Protein AF-A0A0C3S0Z4-F1 (afdb_monomer_lite)

Organism: Phlebiopsis gigantea (strain 11061_1 CR5-6) (NCBI:txid745531)

Radius of gyration: 27.08 Å; chains: 1; bounding box: 82×63×38 Å

Sequence (140 aa):
MSHPTDRPRTPIMKRLFRDVLKPTLALGKRTREAENAPPTPQKPTPHCVALQNDDEDEGAVVITTLHAVPFCCHADLLAMGRAELAAAAHALNAALPAALHIDARAPDAAIRHAIERLVGISTTGGRKRARSLYDVSADA

Structure (mmCIF, N/CA/C/O backbone):
data_AF-A0A0C3S0Z4-F1
#
_entry.id   AF-A0A0C3S0Z4-F1
#
loop_
_atom_site.group_PDB
_atom_site.id
_atom_site.type_symbol
_atom_site.label_atom_id
_atom_site.label_alt_id
_atom_site.label_comp_id
_atom_site.label_asym_id
_atom_site.label_entity_id
_atom_site.label_seq_id
_atom_site.pdbx_PDB_ins_code
_atom_site.Cartn_x
_atom_site.Cartn_y
_atom_site.Cartn_z
_atom_site.occupancy
_atom_site.B_iso_or_equiv
_atom_site.auth_seq_id
_atom_site.auth_comp_id
_atom_site.auth_asym_id
_atom_site.auth_atom_id
_atom_site.pdbx_PDB_model_num
ATOM 1 N N . MET A 1 1 ? -65.090 25.238 -16.930 1.00 50.28 1 MET A N 1
ATOM 2 C CA . MET A 1 1 ? -64.809 25.906 -15.642 1.00 50.28 1 MET A CA 1
ATOM 3 C C . MET A 1 1 ? -64.409 24.843 -14.631 1.00 50.28 1 MET A C 1
ATOM 5 O O . MET A 1 1 ? -65.285 24.096 -14.228 1.00 50.28 1 MET A O 1
ATOM 9 N N . SER A 1 2 ? -63.112 24.706 -14.326 1.00 46.91 2 SER A N 1
ATOM 10 C CA . SER A 1 2 ? -62.527 24.058 -13.129 1.00 46.91 2 SER A CA 1
ATOM 11 C C . SER A 1 2 ? -60.992 24.098 -13.241 1.00 46.91 2 SER A C 1
ATOM 13 O O . SER A 1 2 ? -60.460 24.085 -14.345 1.00 46.91 2 SER A O 1
ATOM 15 N N . HIS A 1 3 ? -60.323 24.252 -12.101 1.00 50.50 3 HIS A N 1
ATOM 16 C CA . HIS A 1 3 ? -59.032 24.916 -11.875 1.00 50.50 3 HIS A CA 1
ATOM 17 C C . HIS A 1 3 ? -57.744 24.194 -12.342 1.00 50.50 3 HIS A C 1
ATOM 19 O O . HIS A 1 3 ? -57.719 22.967 -12.408 1.00 50.50 3 HIS A O 1
ATOM 25 N N . PRO A 1 4 ? -56.640 24.944 -12.565 1.00 52.59 4 PRO A N 1
ATOM 26 C CA . PRO A 1 4 ? -55.278 24.411 -12.659 1.00 52.59 4 PRO A CA 1
ATOM 27 C C . PRO A 1 4 ? -54.669 24.154 -11.265 1.00 52.59 4 PRO A C 1
ATOM 29 O O . PRO A 1 4 ? -54.722 25.025 -10.398 1.00 52.59 4 PRO A O 1
ATOM 32 N N . THR A 1 5 ? -54.045 22.990 -11.048 1.00 59.06 5 THR A N 1
ATOM 33 C CA . THR A 1 5 ? -53.208 22.723 -9.862 1.00 59.06 5 THR A CA 1
ATOM 34 C C . THR A 1 5 ? -51.729 22.795 -10.219 1.00 59.06 5 THR A C 1
ATOM 36 O O . THR A 1 5 ? -51.157 21.887 -10.827 1.00 59.06 5 THR A O 1
ATOM 39 N N . ASP A 1 6 ? -51.157 23.924 -9.823 1.00 50.06 6 ASP A N 1
ATOM 40 C CA . ASP A 1 6 ? -49.746 24.282 -9.797 1.00 50.06 6 ASP A CA 1
ATOM 41 C C . ASP A 1 6 ? -48.983 23.426 -8.764 1.00 50.06 6 ASP A C 1
ATOM 43 O O . ASP A 1 6 ? -49.513 23.111 -7.693 1.00 50.06 6 ASP A O 1
ATOM 47 N N . ARG A 1 7 ? -47.743 23.025 -9.072 1.00 63.09 7 ARG A N 1
ATOM 48 C CA . ARG A 1 7 ? -46.887 22.269 -8.139 1.00 63.09 7 ARG A CA 1
ATOM 49 C C . ARG A 1 7 ? -46.029 23.259 -7.347 1.00 63.09 7 ARG A C 1
ATOM 51 O O . ARG A 1 7 ? -45.360 24.088 -7.963 1.00 63.09 7 ARG A O 1
ATOM 58 N N . PRO A 1 8 ? -45.943 23.150 -6.011 1.00 56.75 8 PRO A N 1
ATOM 59 C CA . PRO A 1 8 ? -45.124 24.059 -5.223 1.00 56.75 8 PRO A CA 1
ATOM 60 C C . PRO A 1 8 ? -43.630 23.830 -5.496 1.00 56.75 8 PRO A C 1
ATOM 62 O O . PRO A 1 8 ? -43.043 22.824 -5.100 1.00 56.75 8 PRO A O 1
ATOM 65 N N . ARG A 1 9 ? -43.000 24.804 -6.162 1.00 57.06 9 ARG A N 1
ATOM 66 C CA . ARG A 1 9 ? -41.545 24.995 -6.170 1.00 57.06 9 ARG A CA 1
ATOM 67 C C . ARG A 1 9 ? -41.124 25.506 -4.795 1.00 57.06 9 ARG A C 1
ATOM 69 O O . ARG A 1 9 ? -41.347 26.667 -4.467 1.00 57.06 9 ARG A O 1
ATOM 76 N N . THR A 1 10 ? -40.503 24.654 -3.988 1.00 59.00 10 THR A N 1
ATOM 77 C CA . THR A 1 10 ? -39.872 25.088 -2.738 1.00 59.00 10 THR A CA 1
ATOM 78 C C . THR A 1 10 ? -38.617 25.917 -3.038 1.00 59.00 10 THR A C 1
ATOM 80 O O . THR A 1 10 ? -37.773 25.466 -3.818 1.00 59.00 10 THR A O 1
ATOM 83 N N . PRO A 1 11 ? -38.445 27.099 -2.424 1.00 52.53 11 PRO A N 1
ATOM 84 C CA . PRO A 1 11 ? -37.234 27.892 -2.567 1.00 52.53 11 PRO A CA 1
ATOM 85 C C . PRO A 1 11 ? -36.079 27.291 -1.753 1.00 52.53 11 PRO A C 1
ATOM 87 O O . PRO A 1 11 ? -36.206 27.014 -0.560 1.00 52.53 11 PRO A O 1
ATOM 90 N N . ILE A 1 12 ? -34.922 27.134 -2.402 1.00 53.12 12 ILE A N 1
ATOM 91 C CA . ILE A 1 12 ? -33.638 26.846 -1.756 1.00 53.12 12 ILE A CA 1
ATOM 92 C C . ILE A 1 12 ? -33.267 28.055 -0.890 1.00 53.12 12 ILE A C 1
ATOM 94 O O . ILE A 1 12 ? -32.790 29.077 -1.377 1.00 53.12 12 ILE A O 1
ATOM 98 N N . MET A 1 13 ? -33.489 27.931 0.416 1.00 54.25 13 MET A N 1
ATOM 99 C CA . MET A 1 13 ? -32.896 28.795 1.430 1.00 54.25 13 MET A CA 1
ATOM 100 C C . MET A 1 13 ? -31.764 28.043 2.126 1.00 54.25 13 MET A C 1
ATOM 102 O O . MET A 1 13 ? -32.018 27.253 3.029 1.00 54.25 13 MET A O 1
ATOM 106 N N . LYS A 1 14 ? -30.510 28.344 1.775 1.00 53.88 14 LYS A N 1
ATOM 107 C CA . LYS A 1 14 ? -29.380 28.208 2.709 1.00 53.88 14 LYS A CA 1
ATOM 108 C C . LYS A 1 14 ? -28.516 29.463 2.645 1.00 53.88 14 LYS A C 1
ATOM 110 O O . LYS A 1 14 ? -27.586 29.594 1.859 1.00 53.88 14 LYS A O 1
ATOM 115 N N . ARG A 1 15 ? -28.937 30.413 3.481 1.00 53.25 15 ARG A N 1
ATOM 116 C CA . ARG A 1 15 ? -28.214 31.610 3.899 1.00 53.25 15 ARG A CA 1
ATOM 117 C C . ARG A 1 15 ? -26.905 31.221 4.603 1.00 53.25 15 ARG A C 1
ATOM 119 O O . ARG A 1 15 ? -26.920 30.380 5.490 1.00 53.25 15 ARG A O 1
ATOM 126 N N . LEU A 1 16 ? -25.836 31.915 4.211 1.00 55.47 16 LEU A N 1
ATOM 127 C CA . LEU A 1 16 ? -24.851 32.591 5.067 1.00 55.47 16 LEU A CA 1
ATOM 128 C C . LEU A 1 16 ? -24.287 31.806 6.268 1.00 55.47 16 LEU A C 1
ATOM 130 O O . LEU A 1 16 ? -24.805 31.917 7.372 1.00 55.47 16 LEU A O 1
ATOM 134 N N . PHE A 1 17 ? -23.109 31.198 6.096 1.00 50.16 17 PHE A N 1
ATOM 135 C CA . PHE A 1 17 ? -22.125 31.123 7.183 1.00 50.16 17 PHE A CA 1
ATOM 136 C C . PHE A 1 17 ? -21.190 32.333 7.084 1.00 50.16 17 PHE A C 1
ATOM 138 O O . PHE A 1 17 ? -20.074 32.258 6.577 1.00 50.16 17 PHE A O 1
ATOM 145 N N . ARG A 1 18 ? -21.703 33.481 7.534 1.00 50.56 18 ARG A N 1
ATOM 146 C CA . ARG A 1 18 ? -20.890 34.581 8.056 1.00 50.56 18 ARG A CA 1
ATOM 147 C C . ARG A 1 18 ? -20.929 34.463 9.583 1.00 50.56 18 ARG A C 1
ATOM 149 O O . ARG A 1 18 ? -21.998 34.258 10.144 1.00 50.56 18 ARG A O 1
ATOM 156 N N . ASP A 1 19 ? -19.760 34.620 10.197 1.00 47.97 19 ASP A N 1
ATOM 157 C CA . ASP A 1 19 ? -19.548 34.990 11.603 1.00 47.97 19 ASP A CA 1
ATOM 158 C C . ASP A 1 19 ? -19.571 33.893 12.682 1.00 47.97 19 ASP A C 1
ATOM 160 O O . ASP A 1 19 ? -20.412 33.912 13.573 1.00 47.97 19 ASP A O 1
ATOM 164 N N . VAL A 1 20 ? -18.527 33.052 12.727 1.00 52.81 20 VAL A N 1
ATOM 165 C CA . VAL A 1 20 ? -17.957 32.577 14.010 1.00 52.81 20 VAL A CA 1
ATOM 166 C C . VAL A 1 20 ? -16.435 32.483 13.894 1.00 52.81 20 VAL A C 1
ATOM 168 O O . VAL A 1 20 ? -15.885 31.402 13.785 1.00 52.81 20 VAL A O 1
ATOM 171 N N . LEU A 1 21 ? -15.755 33.629 13.886 1.00 48.53 21 LEU A N 1
ATOM 172 C CA . LEU A 1 21 ?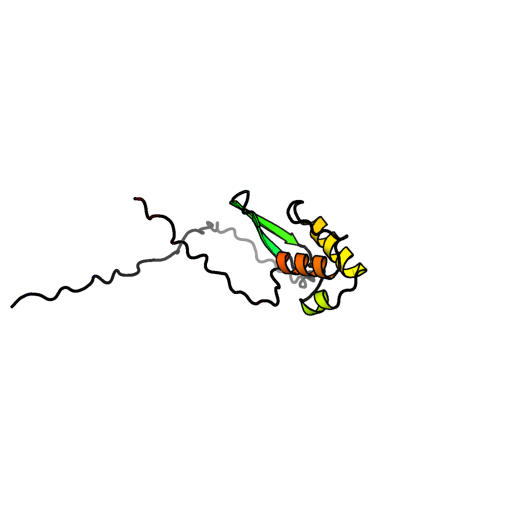 -14.363 33.785 14.332 1.00 48.53 21 LEU A CA 1
ATOM 173 C C . LEU A 1 21 ? -14.155 35.278 14.627 1.00 48.53 21 LEU A C 1
ATOM 175 O O . LEU A 1 21 ? -13.637 36.040 13.817 1.00 48.53 21 LEU A O 1
ATOM 179 N N . LYS A 1 22 ? -14.614 35.712 15.802 1.00 52.22 22 LYS A N 1
ATOM 180 C CA . LYS A 1 22 ? -14.117 36.934 16.439 1.00 52.22 22 LYS A CA 1
ATOM 181 C C . LYS A 1 22 ? -12.987 36.536 17.390 1.00 52.22 22 LYS A C 1
ATOM 183 O O . LYS A 1 22 ? -13.283 36.138 18.513 1.00 52.22 22 LYS A O 1
ATOM 188 N N . PRO A 1 23 ? -11.707 36.670 17.021 1.00 41.22 23 PRO A N 1
ATOM 189 C CA . PRO A 1 23 ? -10.705 37.026 18.000 1.00 41.22 23 PRO A CA 1
ATOM 190 C C . PRO A 1 23 ? -10.817 38.533 18.232 1.00 41.22 23 PRO A C 1
ATOM 192 O O . PRO A 1 23 ? -10.589 39.346 17.335 1.00 41.22 23 PRO A O 1
ATOM 195 N N . THR A 1 24 ? -11.203 38.905 19.447 1.00 49.31 24 THR A N 1
ATOM 196 C CA . THR A 1 24 ? -11.027 40.255 19.976 1.00 49.31 24 THR A CA 1
ATOM 197 C C . THR A 1 24 ? -9.544 40.608 19.870 1.00 49.31 24 THR A C 1
ATOM 199 O O . THR A 1 24 ? -8.734 40.185 20.691 1.00 49.31 24 THR A O 1
ATOM 202 N N . LEU A 1 25 ? -9.176 41.360 18.831 1.00 49.34 25 LEU A N 1
ATOM 203 C CA . LEU A 1 25 ? -7.885 42.027 18.742 1.00 49.34 25 LEU A CA 1
ATOM 204 C C . LEU A 1 25 ? -7.863 43.122 19.809 1.00 49.34 25 LEU A C 1
ATOM 206 O O . LEU A 1 25 ? -8.290 44.253 19.581 1.00 49.34 25 LEU A O 1
ATOM 210 N N . ALA A 1 26 ? -7.373 42.770 20.996 1.00 52.84 26 ALA A N 1
ATOM 211 C CA . ALA A 1 26 ? -6.834 43.750 21.918 1.00 52.84 26 ALA A CA 1
ATOM 212 C C . ALA A 1 26 ? -5.676 44.459 21.202 1.00 52.84 26 ALA A C 1
ATOM 214 O O . ALA A 1 26 ? -4.676 43.848 20.822 1.00 52.84 26 ALA A O 1
ATOM 215 N N . LEU A 1 27 ? -5.871 45.754 20.976 1.00 50.84 27 LEU A N 1
ATOM 216 C CA . LEU A 1 27 ? -4.960 46.695 20.344 1.00 50.84 27 LEU A CA 1
ATOM 217 C C . LEU A 1 27 ? -3.704 46.884 21.217 1.00 50.84 27 LEU A C 1
ATOM 219 O O . LEU A 1 27 ? -3.547 47.883 21.914 1.00 50.84 27 LEU A O 1
ATOM 223 N N . GLY A 1 28 ? -2.812 45.896 21.205 1.00 46.41 28 GLY A N 1
ATOM 224 C CA . GLY A 1 28 ? -1.469 45.997 21.760 1.00 46.41 28 GLY A CA 1
ATOM 225 C C . GLY A 1 28 ? -0.546 46.655 20.742 1.00 46.41 28 GLY A C 1
ATOM 226 O O . GLY A 1 28 ? -0.205 46.049 19.728 1.00 46.41 28 GLY A O 1
ATOM 227 N N . LYS A 1 29 ? -0.137 47.896 21.013 1.00 53.72 29 LYS A N 1
ATOM 228 C CA . LYS A 1 29 ? 0.917 48.606 20.280 1.00 53.72 29 LYS A CA 1
ATOM 229 C C . LYS A 1 29 ? 2.220 47.803 20.383 1.00 53.72 29 LYS A C 1
ATOM 231 O O . LYS A 1 29 ? 2.928 47.918 21.377 1.00 53.72 29 LYS A O 1
ATOM 236 N N . ARG A 1 30 ? 2.537 46.983 19.379 1.00 48.56 30 ARG A N 1
ATOM 237 C CA . ARG A 1 30 ? 3.898 46.471 19.194 1.00 48.56 30 ARG A CA 1
ATOM 238 C C . ARG A 1 30 ? 4.586 47.348 18.169 1.00 48.56 30 ARG A C 1
ATOM 240 O O . ARG A 1 30 ? 4.220 47.375 16.997 1.00 48.56 30 ARG A O 1
ATOM 247 N N . THR A 1 31 ? 5.524 48.124 18.689 1.00 48.22 31 THR A N 1
ATOM 248 C CA . THR A 1 31 ? 6.545 48.870 17.973 1.00 48.22 31 THR A CA 1
ATOM 249 C C . THR A 1 31 ? 7.059 48.038 16.803 1.00 48.22 31 THR A C 1
ATOM 251 O O . THR A 1 31 ? 7.521 46.913 16.978 1.00 48.22 31 THR A O 1
ATOM 254 N N . ARG A 1 32 ? 6.925 48.591 15.597 1.00 54.03 32 ARG A N 1
ATOM 255 C CA . ARG A 1 32 ? 7.572 48.100 14.385 1.00 54.03 32 ARG A CA 1
ATOM 256 C C . ARG A 1 32 ? 9.060 48.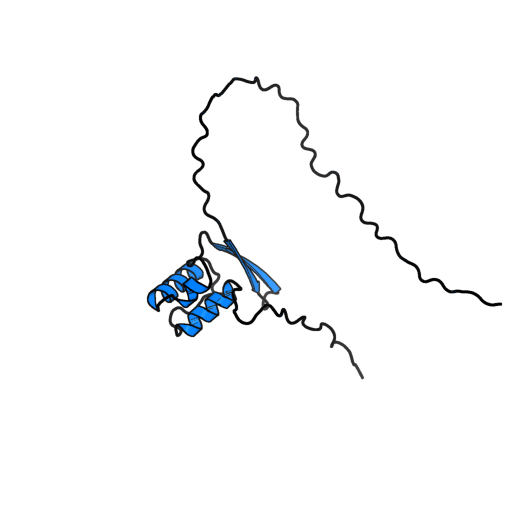401 14.525 1.00 54.03 32 ARG A C 1
ATOM 258 O O . ARG A 1 32 ? 9.519 49.438 14.059 1.00 54.03 32 ARG A O 1
ATOM 265 N N . GLU A 1 33 ? 9.783 47.522 15.202 1.00 49.81 33 GLU A N 1
ATOM 266 C CA . GLU A 1 33 ? 11.229 47.453 15.048 1.00 49.81 33 GLU A CA 1
ATOM 267 C C . GLU A 1 33 ? 11.539 46.543 13.865 1.00 49.81 33 GLU A C 1
ATOM 269 O O . GLU A 1 33 ? 10.945 45.482 13.672 1.00 49.81 33 GLU A O 1
ATOM 274 N N . ALA A 1 34 ? 12.384 47.071 12.993 1.00 56.59 34 ALA A N 1
ATOM 275 C CA . ALA A 1 34 ? 12.825 46.437 11.778 1.00 56.59 34 ALA A CA 1
ATOM 276 C C . ALA A 1 34 ? 13.631 45.179 12.107 1.00 56.59 34 ALA A C 1
ATOM 278 O O . ALA A 1 34 ? 14.654 45.272 12.777 1.00 56.59 34 ALA A O 1
ATOM 279 N N . GLU A 1 35 ? 13.242 44.037 11.545 1.00 51.72 35 GLU A N 1
ATOM 280 C CA . GLU A 1 35 ? 14.171 42.925 11.392 1.00 51.72 35 GLU A CA 1
ATOM 281 C C . GLU A 1 35 ? 14.230 42.533 9.921 1.00 51.72 35 GLU A C 1
ATOM 283 O O . GLU A 1 35 ? 13.359 41.873 9.358 1.00 51.72 35 GLU A O 1
ATOM 288 N N . ASN A 1 36 ? 15.287 43.032 9.293 1.00 58.25 36 ASN A N 1
ATOM 289 C CA . ASN A 1 36 ? 15.769 42.706 7.962 1.00 58.25 36 ASN A CA 1
ATOM 290 C C . ASN A 1 36 ? 16.405 41.298 7.998 1.00 58.25 36 ASN A C 1
ATOM 292 O O . ASN A 1 36 ? 17.572 41.122 7.653 1.00 58.25 36 ASN A O 1
ATOM 296 N N . ALA A 1 37 ? 15.680 40.304 8.522 1.00 66.62 37 ALA A N 1
ATOM 297 C CA . ALA A 1 37 ? 16.164 38.934 8.594 1.00 66.62 37 ALA A CA 1
ATOM 298 C C . ALA A 1 37 ? 16.020 38.276 7.211 1.00 66.62 37 ALA A C 1
ATOM 300 O O . ALA A 1 37 ? 14.933 38.326 6.626 1.00 66.62 37 ALA A O 1
ATOM 301 N N . PRO A 1 38 ? 17.083 37.657 6.664 1.00 70.56 38 PRO A N 1
ATOM 302 C CA . PRO A 1 38 ? 16.963 36.880 5.438 1.00 70.56 38 PRO A CA 1
ATOM 303 C C . PRO A 1 38 ? 15.920 35.767 5.640 1.00 70.56 38 PRO A C 1
ATOM 305 O O . PRO A 1 38 ? 15.870 35.185 6.729 1.00 70.56 38 PRO A O 1
ATOM 308 N N . PRO A 1 39 ? 15.086 35.450 4.628 1.00 66.56 39 PRO A N 1
ATOM 309 C CA . PRO A 1 39 ? 14.155 34.336 4.725 1.00 66.56 39 PRO A CA 1
ATOM 310 C C . PRO A 1 39 ? 14.957 33.078 5.054 1.00 66.56 39 PRO A C 1
ATOM 312 O O . PRO A 1 39 ? 15.816 32.646 4.284 1.00 66.56 39 PRO A O 1
ATOM 315 N N . THR A 1 40 ? 14.716 32.519 6.236 1.00 67.38 40 THR A N 1
ATOM 316 C CA . THR A 1 40 ? 15.308 31.247 6.636 1.00 67.38 40 THR A CA 1
ATOM 317 C C . THR A 1 40 ? 14.901 30.199 5.596 1.00 67.38 40 THR A C 1
ATOM 319 O O . THR A 1 40 ? 13.726 30.170 5.216 1.00 67.38 40 THR A O 1
ATOM 322 N N . PRO A 1 41 ? 15.822 29.344 5.109 1.00 70.69 41 PRO A N 1
ATOM 323 C CA . PRO A 1 41 ? 15.466 28.273 4.191 1.00 70.69 41 PRO A CA 1
ATOM 324 C C . PRO A 1 41 ? 14.465 27.354 4.894 1.00 70.69 41 PRO A C 1
ATOM 326 O O . PRO A 1 41 ? 14.830 26.567 5.770 1.00 70.69 41 PRO A O 1
ATOM 329 N N . GLN A 1 42 ? 13.184 27.484 4.554 1.00 61.94 42 GLN A N 1
ATOM 330 C CA . GLN A 1 42 ? 12.162 26.560 5.017 1.00 61.94 42 GLN A CA 1
ATOM 331 C C . GLN A 1 42 ? 12.494 25.211 4.387 1.00 61.94 42 GLN A C 1
ATOM 333 O O . GLN A 1 42 ? 12.397 25.044 3.171 1.00 61.94 42 GLN A O 1
ATOM 338 N N . LYS A 1 43 ? 12.958 24.258 5.203 1.00 67.31 43 LYS A N 1
ATOM 339 C CA . LYS A 1 43 ? 13.116 22.876 4.749 1.00 67.31 43 LYS A CA 1
ATOM 340 C C . LYS A 1 43 ? 11.758 22.422 4.199 1.00 67.31 43 LYS A C 1
ATOM 342 O O . LYS A 1 43 ? 10.764 22.619 4.903 1.00 67.31 43 LYS A O 1
ATOM 347 N N . PRO A 1 44 ? 11.697 21.841 2.986 1.00 62.47 44 PRO A N 1
ATOM 348 C CA . PRO A 1 44 ? 10.463 21.274 2.467 1.00 62.47 44 PRO A CA 1
ATOM 349 C C . PRO A 1 44 ? 9.892 20.326 3.515 1.00 62.47 44 PRO A C 1
ATOM 351 O O . PRO A 1 44 ? 10.581 19.413 3.977 1.00 62.47 44 PRO A O 1
ATOM 354 N N . THR A 1 45 ? 8.665 20.587 3.953 1.00 64.00 45 THR A N 1
ATOM 355 C CA . THR A 1 45 ? 7.963 19.647 4.816 1.00 64.00 45 THR A CA 1
ATOM 356 C C . THR A 1 45 ? 7.672 18.400 3.983 1.00 64.00 45 THR A C 1
ATOM 358 O O . THR A 1 45 ? 7.262 18.529 2.826 1.00 64.00 45 THR A O 1
ATOM 361 N N . PRO A 1 46 ? 7.944 17.193 4.505 1.00 67.50 46 PRO A N 1
ATOM 362 C CA . PRO A 1 46 ? 7.671 15.975 3.760 1.00 67.50 46 PRO A CA 1
ATOM 363 C C . PRO A 1 46 ? 6.176 15.915 3.442 1.00 67.50 46 PRO A C 1
ATOM 365 O O . PRO A 1 46 ? 5.334 16.201 4.296 1.00 67.50 46 PRO A O 1
ATOM 368 N N . HIS A 1 47 ? 5.853 15.586 2.194 1.00 64.00 47 HIS A N 1
ATOM 369 C CA . HIS A 1 47 ? 4.476 15.434 1.752 1.00 64.00 47 HIS A CA 1
ATOM 370 C C . HIS A 1 47 ? 3.854 14.230 2.464 1.00 64.00 47 HIS A C 1
ATOM 372 O O . HIS A 1 47 ? 4.114 13.087 2.101 1.00 64.00 47 HIS A O 1
ATOM 378 N N . CYS A 1 48 ? 3.042 14.485 3.488 1.00 80.25 48 CYS A N 1
ATOM 379 C CA . CYS A 1 48 ? 2.286 13.437 4.159 1.00 80.25 48 CYS A CA 1
ATOM 380 C C . CYS A 1 48 ? 1.085 13.031 3.298 1.00 80.25 48 CYS A C 1
ATOM 382 O O . CYS A 1 48 ? 0.319 13.884 2.844 1.00 80.25 48 CYS A O 1
ATOM 384 N N . VAL A 1 49 ? 0.899 11.728 3.112 1.00 86.81 49 VAL A N 1
ATOM 385 C CA . VAL A 1 49 ? -0.285 11.149 2.467 1.00 86.81 49 VAL A CA 1
ATOM 386 C C . VAL A 1 49 ? -1.156 10.530 3.552 1.00 86.81 49 VAL A C 1
ATOM 388 O O . VAL A 1 49 ? -0.634 9.951 4.498 1.00 86.81 49 VAL A O 1
ATOM 391 N N . ALA A 1 50 ? -2.476 10.646 3.443 1.00 90.44 50 ALA A N 1
ATOM 392 C CA . ALA A 1 50 ? -3.404 9.940 4.319 1.00 90.44 50 ALA A CA 1
ATOM 393 C C . ALA A 1 50 ? -4.175 8.898 3.507 1.00 90.44 50 ALA A C 1
ATOM 395 O O . ALA A 1 50 ? -4.766 9.227 2.478 1.00 90.44 50 ALA A O 1
ATOM 396 N N . LEU A 1 51 ? -4.153 7.651 3.968 1.00 90.94 51 LEU A N 1
ATOM 397 C CA . LEU A 1 51 ? -4.995 6.574 3.468 1.00 90.94 51 LEU A CA 1
ATOM 398 C C . LEU A 1 51 ? -6.275 6.545 4.295 1.00 90.94 51 LEU A C 1
ATOM 400 O O . LEU A 1 51 ? -6.213 6.508 5.522 1.00 90.94 51 LEU A O 1
ATOM 404 N N . GLN A 1 52 ? -7.418 6.558 3.618 1.00 91.56 52 GLN A N 1
ATOM 405 C CA . GLN A 1 52 ? -8.721 6.355 4.233 1.00 91.56 52 GLN A CA 1
ATOM 406 C C . GLN A 1 52 ? -9.228 4.973 3.834 1.00 91.56 52 GLN A C 1
ATOM 408 O O . GLN A 1 52 ? -9.452 4.725 2.651 1.00 91.56 52 GLN A O 1
ATOM 413 N N . ASN A 1 53 ? -9.421 4.104 4.820 1.00 89.19 53 ASN A N 1
ATOM 414 C CA . ASN A 1 53 ? -10.029 2.791 4.642 1.00 89.19 53 ASN A CA 1
ATOM 415 C C . ASN A 1 53 ? -11.302 2.717 5.483 1.00 89.19 53 ASN A C 1
ATOM 417 O O . ASN A 1 53 ? -11.325 3.214 6.607 1.00 89.19 53 ASN A O 1
ATOM 421 N N . ASP A 1 54 ? -12.344 2.099 4.940 1.00 86.38 54 ASP A N 1
ATOM 422 C CA . ASP A 1 54 ? -13.561 1.812 5.692 1.00 86.38 54 ASP A CA 1
ATOM 423 C C . ASP A 1 54 ? -13.389 0.453 6.387 1.00 86.38 54 ASP A C 1
ATOM 425 O O . ASP A 1 54 ? -12.983 -0.526 5.757 1.00 86.38 54 ASP A O 1
ATOM 429 N N . ASP A 1 55 ? -13.669 0.410 7.685 1.00 83.19 55 ASP A N 1
ATOM 430 C CA . ASP A 1 55 ? -13.788 -0.814 8.471 1.00 83.19 55 ASP A CA 1
ATOM 431 C C . ASP A 1 55 ? -15.278 -1.158 8.566 1.00 83.19 55 ASP A C 1
ATOM 433 O O . ASP A 1 55 ? -16.034 -0.534 9.316 1.00 83.19 55 ASP A O 1
ATOM 437 N N . GLU A 1 56 ? -15.722 -2.097 7.728 1.00 85.00 56 GLU A N 1
ATOM 438 C CA . GLU A 1 56 ? -17.131 -2.496 7.665 1.00 85.00 56 GLU A CA 1
ATOM 439 C C . GLU A 1 56 ? -17.576 -3.265 8.918 1.00 85.00 56 GLU A C 1
ATOM 441 O O . GLU A 1 56 ? -18.757 -3.201 9.265 1.00 85.00 56 GLU A O 1
ATOM 446 N N . ASP A 1 57 ? -16.653 -3.947 9.604 1.00 85.00 57 ASP A N 1
ATOM 447 C CA . ASP A 1 57 ? -16.958 -4.760 10.784 1.00 85.00 57 ASP A CA 1
ATOM 448 C C . ASP A 1 57 ? -17.265 -3.865 11.992 1.00 85.00 57 ASP A C 1
ATOM 450 O O . ASP A 1 57 ? -18.214 -4.113 12.743 1.00 85.00 57 AS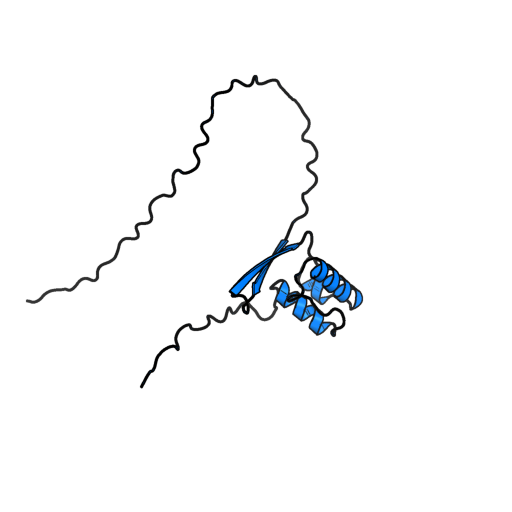P A O 1
ATOM 454 N N . GLU A 1 58 ? -16.500 -2.783 12.150 1.00 85.06 58 GLU A N 1
ATOM 455 C CA . GLU A 1 58 ? -16.676 -1.810 13.235 1.00 85.06 58 GLU A CA 1
ATOM 456 C C . GLU A 1 58 ? -17.528 -0.594 12.828 1.00 85.06 58 GLU A C 1
ATOM 458 O O . GLU A 1 58 ? -17.840 0.263 13.660 1.00 85.06 58 GLU A O 1
ATOM 463 N N . GLY A 1 59 ? -17.922 -0.499 11.553 1.00 86.75 59 GLY A N 1
ATOM 464 C CA . GLY A 1 59 ? -18.609 0.672 11.003 1.00 86.75 59 GLY A CA 1
ATOM 465 C C . GLY A 1 59 ? -17.777 1.953 11.135 1.00 86.75 59 GLY A C 1
ATOM 466 O O . GLY A 1 59 ? -18.331 3.034 11.361 1.00 86.75 59 GLY A O 1
ATOM 467 N N . ALA A 1 60 ? -16.452 1.830 11.045 1.00 88.00 60 ALA A N 1
ATOM 468 C CA . ALA A 1 60 ? -15.494 2.890 11.327 1.00 88.00 60 ALA A CA 1
ATOM 469 C C . ALA A 1 60 ? -14.729 3.325 10.070 1.00 88.00 60 ALA A C 1
ATOM 471 O O . ALA A 1 60 ? -14.680 2.630 9.060 1.00 88.00 60 ALA A O 1
ATOM 472 N N . VAL A 1 61 ? -14.109 4.504 10.139 1.00 89.00 61 VAL A N 1
ATOM 473 C CA . VAL A 1 61 ? -13.186 4.985 9.106 1.00 89.00 61 VAL A CA 1
ATOM 474 C C . VAL A 1 61 ? -11.787 5.034 9.701 1.00 89.00 61 VAL A C 1
ATOM 476 O O . VAL A 1 61 ? -11.518 5.803 10.627 1.00 89.00 61 VAL A O 1
ATOM 479 N N . VAL A 1 62 ? -10.886 4.234 9.143 1.00 88.81 62 VAL A N 1
ATOM 480 C CA . VAL A 1 62 ? -9.476 4.186 9.518 1.00 88.81 62 VAL A CA 1
ATOM 481 C C . VAL A 1 62 ? -8.704 5.174 8.654 1.00 88.81 62 VAL A C 1
ATOM 483 O O . VAL A 1 62 ? -8.562 4.994 7.444 1.00 88.81 62 VAL A O 1
ATOM 486 N N . ILE A 1 63 ? -8.175 6.218 9.292 1.00 91.19 63 ILE A N 1
ATOM 487 C CA . ILE A 1 63 ? -7.264 7.172 8.658 1.00 91.19 63 ILE A CA 1
ATOM 488 C C . ILE A 1 63 ? -5.830 6.831 9.060 1.00 91.19 63 ILE A C 1
ATOM 490 O O . ILE A 1 63 ? -5.445 7.008 10.216 1.00 91.19 63 ILE A O 1
ATOM 494 N N . THR A 1 64 ? -5.022 6.380 8.103 1.00 90.12 64 THR A N 1
ATOM 495 C CA . THR A 1 64 ? -3.593 6.109 8.300 1.00 90.12 64 THR A CA 1
ATOM 496 C C . THR A 1 64 ? -2.762 7.186 7.620 1.00 90.12 64 THR A C 1
ATOM 498 O O . THR A 1 64 ? -2.833 7.357 6.405 1.00 90.12 64 THR A O 1
ATOM 501 N N . THR A 1 65 ? -1.943 7.908 8.381 1.00 90.44 65 THR A N 1
ATOM 502 C CA . THR A 1 65 ? -1.002 8.885 7.826 1.00 90.44 65 THR A CA 1
ATOM 503 C C . THR A 1 65 ? 0.333 8.220 7.501 1.00 90.44 65 THR A C 1
ATOM 505 O O . THR A 1 65 ? 0.921 7.512 8.314 1.00 90.44 65 THR A O 1
ATOM 508 N N . LEU A 1 66 ? 0.825 8.462 6.291 1.00 87.19 66 LEU A N 1
ATOM 509 C CA . LEU A 1 66 ? 2.112 8.005 5.791 1.00 87.19 66 LEU A CA 1
ATOM 510 C C . LEU A 1 66 ? 3.020 9.213 5.573 1.00 87.19 66 LEU A C 1
ATOM 512 O O . LEU A 1 66 ? 2.643 10.176 4.905 1.00 87.19 66 LEU A O 1
ATOM 516 N N . HIS A 1 67 ? 4.244 9.141 6.095 1.00 86.25 67 HIS A N 1
ATOM 517 C CA . HIS A 1 67 ? 5.272 10.151 5.829 1.00 86.25 67 HIS A CA 1
ATOM 518 C C . HIS A 1 67 ? 5.740 10.141 4.370 1.00 86.25 67 HIS A C 1
ATOM 520 O O . HIS A 1 67 ? 6.112 11.183 3.839 1.00 86.25 67 HIS A O 1
ATOM 526 N N . ALA A 1 68 ? 5.737 8.962 3.746 1.00 84.19 68 ALA A N 1
ATOM 527 C CA . ALA A 1 68 ? 6.030 8.751 2.338 1.00 84.19 68 ALA A CA 1
ATOM 528 C C . ALA A 1 68 ? 5.381 7.437 1.879 1.00 84.19 68 ALA A C 1
ATOM 530 O O . ALA A 1 68 ? 5.279 6.485 2.654 1.00 84.19 68 ALA A O 1
ATOM 531 N N . VAL A 1 69 ? 4.964 7.384 0.617 1.00 84.19 69 VAL A N 1
ATOM 532 C CA . VAL A 1 69 ? 4.517 6.148 -0.040 1.00 84.19 69 VAL A CA 1
ATOM 533 C C . VAL A 1 69 ? 5.750 5.486 -0.678 1.00 84.19 69 VAL A C 1
ATOM 535 O O . VAL A 1 69 ? 6.572 6.208 -1.243 1.00 84.19 69 VAL A O 1
ATOM 538 N N . PRO A 1 70 ? 5.923 4.150 -0.607 1.00 89.94 70 PRO A N 1
ATOM 539 C CA . PRO A 1 70 ? 7.140 3.476 -1.082 1.00 89.94 70 PRO A CA 1
ATOM 540 C C . PRO A 1 70 ? 7.310 3.436 -2.615 1.00 89.94 70 PRO A C 1
ATOM 542 O O . PRO A 1 70 ? 8.256 2.826 -3.097 1.00 89.94 70 PRO A O 1
ATOM 545 N N . PHE A 1 71 ? 6.414 4.068 -3.373 1.00 91.94 71 PHE A N 1
ATOM 546 C CA . PHE A 1 71 ? 6.447 4.212 -4.830 1.00 91.94 71 PHE A CA 1
ATOM 547 C C . PHE A 1 71 ? 5.839 5.559 -5.221 1.00 91.94 71 PHE A C 1
ATOM 549 O O . PHE A 1 71 ? 5.012 6.117 -4.494 1.00 91.94 71 PHE A O 1
ATOM 556 N N . CYS A 1 72 ? 6.224 6.081 -6.384 1.00 88.00 72 CYS A N 1
ATOM 557 C CA . CYS A 1 72 ? 5.769 7.403 -6.835 1.00 88.00 72 CYS A CA 1
ATOM 558 C C . CYS A 1 72 ? 4.502 7.366 -7.703 1.00 88.00 72 CYS A C 1
ATOM 560 O O . CYS A 1 72 ? 3.783 8.363 -7.794 1.00 88.00 72 CYS A O 1
ATOM 562 N N . CYS A 1 73 ? 4.222 6.240 -8.364 1.00 89.88 73 CYS A N 1
ATOM 563 C CA . CYS A 1 73 ? 3.070 6.088 -9.248 1.00 89.88 73 CYS A CA 1
ATOM 564 C C . CYS A 1 73 ? 2.689 4.612 -9.446 1.00 89.88 73 CYS A C 1
ATOM 566 O O . CYS A 1 73 ? 3.387 3.703 -9.007 1.00 89.88 73 CYS A O 1
ATOM 568 N N . HIS A 1 74 ? 1.580 4.364 -10.145 1.00 92.38 74 HIS A N 1
ATOM 569 C CA . HIS A 1 74 ? 1.138 3.003 -10.457 1.00 92.38 74 HIS A CA 1
ATOM 570 C C . HIS A 1 74 ? 2.118 2.247 -11.376 1.00 92.38 74 HIS A C 1
ATOM 572 O O . HIS A 1 74 ? 2.348 1.060 -11.178 1.00 92.38 74 HIS A O 1
ATOM 578 N N . ALA A 1 75 ? 2.738 2.926 -12.350 1.00 93.38 75 ALA A N 1
ATOM 579 C CA . ALA A 1 75 ? 3.706 2.296 -13.255 1.00 93.38 75 ALA A CA 1
ATOM 580 C C . ALA A 1 75 ? 4.957 1.785 -12.516 1.00 93.38 75 ALA A C 1
ATOM 582 O O . ALA A 1 75 ? 5.455 0.709 -12.832 1.00 93.38 75 ALA A O 1
ATOM 583 N N . ASP A 1 76 ? 5.414 2.529 -11.506 1.00 94.62 76 ASP A N 1
ATOM 584 C CA . ASP A 1 76 ? 6.513 2.148 -10.612 1.00 94.62 76 ASP A CA 1
ATOM 585 C C . ASP A 1 76 ? 6.171 0.856 -9.849 1.00 94.62 76 ASP A C 1
ATOM 587 O O . ASP A 1 76 ? 6.896 -0.132 -9.931 1.00 94.62 76 ASP A O 1
ATOM 591 N N . LEU A 1 77 ? 4.976 0.787 -9.248 1.00 94.56 77 LEU A N 1
ATOM 592 C CA . LEU A 1 77 ? 4.480 -0.421 -8.573 1.00 94.56 77 LEU A CA 1
ATOM 593 C C . LEU A 1 77 ? 4.415 -1.655 -9.499 1.00 94.56 77 LEU A C 1
ATOM 595 O O . LEU A 1 77 ? 4.716 -2.776 -9.077 1.00 94.56 77 LEU A O 1
ATOM 599 N N . LEU A 1 78 ? 4.023 -1.474 -10.764 1.00 94.44 78 LEU A N 1
ATOM 600 C CA . LEU A 1 78 ? 3.993 -2.565 -11.744 1.00 94.44 78 LEU A CA 1
ATOM 601 C C . LEU A 1 78 ? 5.396 -3.047 -12.131 1.00 94.44 78 LEU A C 1
ATOM 603 O O . LEU A 1 78 ? 5.570 -4.240 -12.383 1.00 94.44 78 LEU A O 1
ATOM 607 N N . ALA A 1 79 ? 6.382 -2.150 -12.157 1.00 95.62 79 ALA A N 1
ATOM 608 C CA . ALA A 1 79 ? 7.764 -2.474 -12.495 1.00 95.62 79 ALA A CA 1
ATOM 609 C C . ALA A 1 79 ? 8.528 -3.155 -11.345 1.00 95.62 79 ALA A C 1
ATOM 611 O O . ALA A 1 79 ? 9.502 -3.859 -11.612 1.00 95.62 79 ALA A O 1
ATOM 612 N N . MET A 1 80 ? 8.078 -2.985 -10.096 1.00 96.62 80 MET A N 1
ATOM 613 C CA . MET A 1 80 ? 8.768 -3.514 -8.917 1.00 96.62 80 MET A CA 1
ATOM 614 C C . MET A 1 80 ? 8.996 -5.029 -8.966 1.00 96.62 80 MET A C 1
ATOM 616 O O . MET A 1 80 ? 8.081 -5.827 -9.222 1.00 96.62 80 MET A O 1
ATOM 620 N N . GLY A 1 81 ? 10.226 -5.428 -8.653 1.00 96.94 81 GLY A N 1
ATOM 621 C CA . GLY A 1 81 ? 10.594 -6.823 -8.437 1.00 96.94 81 GLY A CA 1
ATOM 622 C C . GLY A 1 81 ? 10.158 -7.338 -7.061 1.00 96.94 81 GLY A C 1
ATOM 623 O O . GLY A 1 81 ? 9.696 -6.591 -6.198 1.00 96.94 81 GLY A O 1
ATOM 624 N N . ARG A 1 82 ? 10.360 -8.638 -6.814 1.00 97.75 82 ARG A N 1
ATOM 625 C CA . ARG A 1 82 ? 9.974 -9.308 -5.559 1.00 97.75 82 ARG A CA 1
ATOM 626 C C . ARG A 1 82 ? 10.457 -8.588 -4.299 1.00 97.75 82 ARG A C 1
ATOM 628 O O . ARG A 1 82 ? 9.691 -8.404 -3.356 1.00 97.75 82 ARG A O 1
ATOM 635 N N . ALA A 1 83 ? 11.743 -8.242 -4.267 1.00 97.50 83 ALA A N 1
ATOM 636 C CA . ALA A 1 83 ? 12.371 -7.634 -3.098 1.00 97.50 83 ALA A CA 1
ATOM 637 C C . ALA A 1 83 ? 11.791 -6.241 -2.807 1.00 97.50 83 ALA A C 1
ATOM 639 O O . ALA A 1 83 ? 11.524 -5.917 -1.653 1.00 97.50 83 ALA A O 1
ATOM 640 N N . GLU A 1 84 ? 11.538 -5.455 -3.853 1.00 97.25 84 GLU A N 1
ATOM 641 C CA . GLU A 1 84 ? 10.952 -4.116 -3.754 1.00 97.25 84 GLU A CA 1
ATOM 642 C C . GLU A 1 84 ? 9.492 -4.185 -3.300 1.00 97.25 84 GLU A C 1
ATOM 644 O O . GLU A 1 84 ? 9.099 -3.449 -2.400 1.00 97.25 84 GLU A O 1
ATOM 649 N N . LEU A 1 85 ? 8.711 -5.137 -3.826 1.00 97.75 85 LEU A N 1
ATOM 650 C CA . LEU A 1 85 ? 7.336 -5.377 -3.379 1.00 97.75 85 LEU A CA 1
ATOM 651 C C . LEU A 1 85 ? 7.265 -5.775 -1.902 1.00 97.75 85 LEU A C 1
ATOM 653 O O . LEU A 1 85 ? 6.417 -5.268 -1.167 1.00 97.75 85 LEU A O 1
ATOM 657 N N . ALA A 1 86 ? 8.156 -6.660 -1.452 1.00 97.62 86 ALA A N 1
ATOM 658 C CA . ALA A 1 86 ? 8.225 -7.043 -0.045 1.00 97.62 86 ALA A CA 1
ATOM 659 C C . ALA A 1 86 ? 8.621 -5.848 0.839 1.00 97.62 86 ALA A C 1
ATOM 661 O O . ALA A 1 86 ? 8.005 -5.627 1.881 1.00 97.62 86 ALA A O 1
ATOM 662 N N . ALA A 1 87 ? 9.597 -5.042 0.410 1.00 96.75 87 ALA A N 1
ATOM 663 C CA . ALA A 1 87 ? 9.998 -3.831 1.122 1.00 96.75 87 ALA A CA 1
ATOM 664 C C . ALA A 1 87 ? 8.851 -2.810 1.210 1.00 96.75 87 ALA A C 1
ATOM 666 O O . ALA A 1 87 ? 8.594 -2.274 2.289 1.00 96.75 87 ALA A O 1
ATOM 667 N N . ALA A 1 88 ? 8.118 -2.593 0.116 1.00 95.88 88 ALA A N 1
ATOM 668 C CA . ALA A 1 88 ? 6.943 -1.729 0.089 1.00 95.88 88 ALA A CA 1
ATOM 669 C C . ALA A 1 88 ? 5.845 -2.234 1.038 1.00 95.88 88 ALA A C 1
ATOM 671 O O . ALA A 1 88 ? 5.316 -1.453 1.829 1.00 95.88 88 ALA A O 1
ATOM 672 N N . ALA A 1 89 ? 5.548 -3.537 1.021 1.00 96.88 89 ALA A N 1
ATOM 673 C CA . ALA A 1 89 ? 4.583 -4.149 1.933 1.00 96.88 89 ALA A CA 1
ATOM 674 C C . ALA A 1 89 ? 4.998 -3.980 3.404 1.00 96.88 89 ALA A C 1
ATOM 676 O O . ALA A 1 89 ? 4.178 -3.595 4.233 1.00 96.88 89 ALA A O 1
ATOM 677 N N . HIS A 1 90 ? 6.274 -4.192 3.736 1.00 96.81 90 HIS A N 1
ATOM 678 C CA . HIS A 1 90 ? 6.781 -3.976 5.093 1.00 96.81 90 HIS A CA 1
ATOM 679 C C . HIS A 1 90 ? 6.712 -2.508 5.527 1.00 96.81 90 HIS A C 1
ATOM 681 O O . HIS A 1 90 ? 6.301 -2.232 6.654 1.00 96.81 90 HIS A O 1
ATOM 687 N N . ALA A 1 91 ? 7.070 -1.573 4.644 1.00 94.38 91 ALA A N 1
ATOM 688 C CA . ALA A 1 91 ? 6.991 -0.141 4.924 1.00 94.38 91 ALA A CA 1
ATOM 689 C C . ALA A 1 91 ? 5.546 0.309 5.187 1.00 94.38 91 ALA A C 1
ATOM 691 O O . ALA A 1 91 ? 5.298 1.071 6.119 1.00 94.38 91 ALA A O 1
ATOM 692 N N . LEU A 1 92 ? 4.588 -0.205 4.411 1.00 94.25 92 LEU A N 1
ATOM 693 C CA . LEU A 1 92 ? 3.164 0.047 4.627 1.00 94.25 92 LEU A CA 1
ATOM 694 C C . LEU A 1 92 ? 2.682 -0.580 5.944 1.00 94.25 92 LEU A C 1
ATOM 696 O O . LEU A 1 92 ? 2.093 0.114 6.770 1.00 94.25 92 LEU A O 1
ATOM 700 N N . ASN A 1 93 ? 2.998 -1.851 6.203 1.00 95.56 93 ASN A N 1
ATOM 701 C CA . ASN A 1 93 ? 2.591 -2.551 7.429 1.00 95.56 93 ASN A CA 1
ATOM 702 C C . ASN A 1 93 ? 3.128 -1.901 8.712 1.00 95.56 93 ASN A C 1
ATOM 704 O O . ASN A 1 93 ? 2.507 -2.034 9.763 1.00 95.56 93 ASN A O 1
ATOM 708 N N . ALA A 1 94 ? 4.253 -1.185 8.643 1.00 94.31 94 ALA A N 1
ATOM 709 C CA . ALA A 1 94 ? 4.785 -0.440 9.782 1.00 94.31 94 ALA A CA 1
ATOM 710 C C . ALA A 1 94 ? 3.877 0.725 10.220 1.00 94.31 94 ALA A C 1
ATOM 712 O O . ALA A 1 94 ? 3.939 1.139 11.376 1.00 94.31 94 ALA A O 1
ATOM 713 N N . ALA A 1 95 ? 3.046 1.249 9.314 1.00 91.88 95 ALA A N 1
ATOM 714 C CA . ALA A 1 95 ? 2.102 2.329 9.594 1.00 91.88 95 ALA A CA 1
ATOM 715 C C . ALA A 1 95 ? 0.643 1.852 9.705 1.00 91.88 95 ALA A C 1
ATOM 717 O O . ALA A 1 95 ? -0.183 2.536 10.307 1.00 91.88 95 ALA A O 1
ATOM 718 N N . LEU A 1 96 ? 0.312 0.701 9.113 1.00 91.62 96 LEU A N 1
ATOM 719 C CA . LEU A 1 96 ? -1.052 0.177 9.069 1.00 91.62 96 LEU A CA 1
ATOM 720 C C . LEU A 1 96 ? -1.435 -0.584 10.348 1.00 91.62 96 LEU A C 1
ATOM 722 O O . LEU A 1 96 ? -0.597 -1.284 10.927 1.00 91.62 96 LEU A O 1
ATOM 726 N N . PRO A 1 97 ? -2.719 -0.544 10.749 1.00 90.44 97 PRO A N 1
ATOM 727 C CA . PRO A 1 97 ? -3.245 -1.473 11.742 1.00 90.44 97 PRO A CA 1
ATOM 728 C C . PRO A 1 97 ? -3.198 -2.913 11.214 1.00 90.44 97 PRO A C 1
ATOM 730 O O . PRO A 1 97 ? -3.259 -3.148 10.007 1.00 90.44 97 PRO A O 1
ATOM 733 N N . ALA A 1 98 ? -3.134 -3.883 12.130 1.00 90.75 98 ALA A N 1
ATOM 734 C CA . ALA A 1 98 ? -2.957 -5.301 11.804 1.00 90.75 98 ALA A CA 1
ATOM 735 C C . ALA A 1 98 ? -4.009 -5.849 10.822 1.00 90.75 98 ALA A C 1
ATOM 737 O O . ALA A 1 98 ? -3.675 -6.650 9.955 1.00 90.75 98 ALA A O 1
ATOM 738 N N . ALA A 1 99 ? -5.258 -5.381 10.913 1.00 87.38 99 ALA A N 1
ATOM 739 C CA . ALA A 1 99 ? -6.342 -5.781 10.013 1.00 87.38 99 ALA A CA 1
ATOM 740 C C . ALA A 1 99 ? -6.079 -5.425 8.535 1.00 87.38 99 ALA A C 1
ATOM 742 O O . ALA A 1 99 ? -6.593 -6.088 7.639 1.00 87.38 99 ALA A O 1
ATOM 743 N N . LEU A 1 100 ? -5.248 -4.409 8.272 1.00 90.25 100 LEU A N 1
ATOM 744 C CA . LEU A 1 100 ? -4.900 -3.940 6.927 1.00 90.25 100 LEU A CA 1
ATOM 745 C C . LEU A 1 100 ? -3.510 -4.406 6.473 1.00 90.25 100 LEU A C 1
ATOM 747 O O . LEU A 1 100 ? -3.007 -3.936 5.450 1.00 90.25 100 LEU A O 1
ATOM 751 N N . HIS A 1 101 ? -2.861 -5.307 7.219 1.00 95.25 101 HIS A N 1
ATOM 752 C CA . HIS A 1 101 ? -1.528 -5.784 6.863 1.00 95.25 101 HIS A CA 1
ATOM 753 C C . HIS A 1 101 ? -1.533 -6.579 5.560 1.00 95.25 101 HIS A C 1
ATOM 755 O O . HIS A 1 101 ? -2.365 -7.447 5.304 1.00 95.25 101 HIS A O 1
ATOM 761 N N . ILE A 1 102 ? -0.525 -6.297 4.746 1.00 95.88 102 ILE A N 1
ATOM 762 C CA . ILE A 1 102 ? -0.248 -6.984 3.495 1.00 95.88 102 ILE A CA 1
ATOM 763 C C . ILE A 1 102 ? 0.663 -8.174 3.793 1.00 95.88 102 ILE A C 1
ATOM 765 O O . ILE A 1 102 ? 1.729 -8.013 4.393 1.00 95.88 102 ILE A O 1
ATOM 769 N N . ASP A 1 103 ? 0.291 -9.368 3.336 1.00 97.12 103 ASP A N 1
ATOM 770 C CA . ASP A 1 103 ? 1.174 -10.529 3.427 1.00 97.12 103 ASP A CA 1
ATOM 771 C C . ASP A 1 103 ? 2.347 -10.404 2.439 1.00 97.12 103 ASP A C 1
ATOM 773 O O . ASP A 1 103 ? 2.232 -10.708 1.251 1.00 97.12 103 ASP A O 1
ATOM 777 N N . ALA A 1 104 ? 3.511 -9.997 2.949 1.00 96.50 104 ALA A N 1
ATOM 778 C CA . ALA A 1 104 ? 4.745 -9.870 2.174 1.00 96.50 104 ALA A CA 1
ATOM 779 C C . ALA A 1 104 ? 5.320 -11.219 1.686 1.00 96.50 104 ALA A C 1
ATOM 781 O O . ALA A 1 104 ? 6.286 -11.238 0.916 1.00 96.50 104 ALA A O 1
ATOM 782 N N . ARG A 1 105 ? 4.764 -12.360 2.120 1.00 96.25 105 ARG A N 1
ATOM 783 C CA . ARG A 1 105 ? 5.143 -13.705 1.651 1.00 96.25 105 ARG A CA 1
ATOM 784 C C . ARG A 1 105 ? 4.263 -14.202 0.505 1.00 96.25 105 ARG A C 1
ATOM 786 O O . ARG A 1 105 ? 4.675 -15.126 -0.193 1.00 96.25 105 ARG A O 1
ATOM 793 N N . ALA A 1 106 ? 3.121 -13.564 0.255 1.00 97.19 106 ALA A N 1
ATOM 794 C CA . ALA A 1 106 ? 2.239 -13.897 -0.859 1.00 97.19 106 ALA A CA 1
ATOM 795 C C . ALA A 1 106 ? 2.944 -13.711 -2.219 1.00 97.19 106 ALA A C 1
A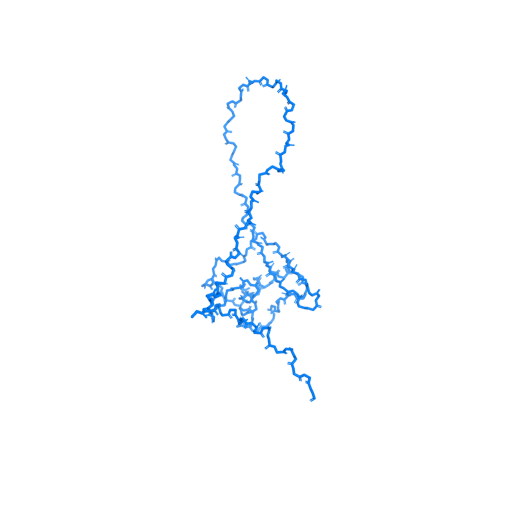TOM 797 O O . ALA A 1 106 ? 3.928 -12.975 -2.283 1.00 97.19 106 ALA A O 1
ATOM 798 N N . PRO A 1 107 ? 2.475 -14.324 -3.321 1.00 97.94 107 PRO A N 1
ATOM 799 C CA . PRO A 1 107 ? 3.043 -14.119 -4.659 1.00 97.94 107 PRO A CA 1
ATOM 800 C C . PRO A 1 107 ? 3.025 -12.649 -5.109 1.00 97.94 107 PRO A C 1
ATOM 802 O O . PRO A 1 107 ? 2.172 -11.877 -4.680 1.00 97.94 107 PRO A O 1
ATOM 805 N N . ASP A 1 108 ? 3.914 -12.263 -6.027 1.00 97.44 108 ASP A N 1
ATOM 806 C CA . ASP A 1 108 ? 4.101 -10.860 -6.453 1.00 97.44 108 ASP A CA 1
ATOM 807 C C . ASP A 1 108 ? 2.807 -10.188 -6.919 1.00 97.44 108 ASP A C 1
ATOM 809 O O . ASP A 1 108 ? 2.524 -9.049 -6.557 1.00 97.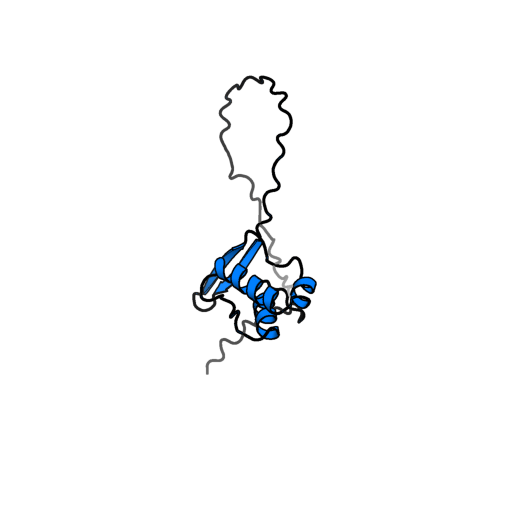44 108 ASP A O 1
ATOM 813 N N . ALA A 1 109 ? 1.990 -10.908 -7.693 1.00 95.62 109 ALA A N 1
ATOM 814 C CA . ALA A 1 109 ? 0.697 -10.413 -8.156 1.00 95.62 109 ALA A CA 1
ATOM 815 C C . ALA A 1 109 ? -0.276 -10.140 -6.995 1.00 95.62 109 ALA A C 1
ATOM 817 O O . ALA A 1 109 ? -1.016 -9.161 -7.034 1.00 95.62 109 ALA A O 1
ATOM 818 N N . ALA A 1 110 ? -0.251 -10.971 -5.949 1.00 96.50 110 ALA A N 1
ATOM 819 C CA . ALA A 1 110 ? -1.096 -10.795 -4.773 1.00 96.50 110 ALA A CA 1
ATOM 820 C C . ALA A 1 110 ? -0.642 -9.599 -3.925 1.00 96.50 110 ALA A C 1
ATOM 822 O O . ALA A 1 110 ? -1.489 -8.825 -3.483 1.00 96.50 110 ALA A O 1
ATOM 823 N N . ILE A 1 111 ? 0.675 -9.404 -3.760 1.00 97.00 111 ILE A N 1
ATOM 824 C CA . ILE A 1 111 ? 1.220 -8.223 -3.070 1.00 97.00 111 ILE A CA 1
ATOM 825 C C . ILE A 1 111 ? 0.843 -6.950 -3.829 1.00 97.00 111 ILE A C 1
ATOM 827 O O . ILE A 1 111 ? 0.285 -6.034 -3.229 1.00 97.00 111 ILE A O 1
ATOM 831 N N . ARG A 1 112 ? 1.080 -6.906 -5.149 1.00 96.19 112 ARG A N 1
ATOM 832 C CA . ARG A 1 112 ? 0.693 -5.762 -5.993 1.00 96.19 112 ARG A CA 1
ATOM 833 C C . ARG A 1 112 ? -0.785 -5.437 -5.850 1.00 96.19 112 ARG A C 1
ATOM 835 O O . ARG A 1 112 ? -1.127 -4.312 -5.513 1.00 96.19 112 ARG A O 1
ATOM 842 N N . HIS A 1 113 ? -1.649 -6.433 -6.022 1.00 95.00 113 HIS A N 1
ATOM 843 C CA . HIS A 1 113 ? -3.090 -6.242 -5.919 1.00 95.00 113 HIS A CA 1
ATOM 844 C C . HIS A 1 113 ? -3.527 -5.764 -4.522 1.00 95.00 113 HIS A C 1
ATOM 846 O O . HIS A 1 113 ? -4.427 -4.934 -4.397 1.00 95.00 113 HIS A O 1
ATOM 852 N N . ALA A 1 114 ? -2.894 -6.253 -3.453 1.00 94.75 114 ALA A N 1
ATOM 853 C CA . ALA A 1 114 ? -3.166 -5.775 -2.100 1.00 94.75 114 ALA A CA 1
ATOM 854 C C . ALA A 1 114 ? -2.775 -4.297 -1.927 1.00 94.75 114 ALA A C 1
ATOM 856 O O . ALA A 1 114 ? -3.585 -3.519 -1.423 1.00 94.75 114 ALA A O 1
ATOM 857 N N . ILE A 1 115 ? -1.589 -3.904 -2.406 1.00 94.38 115 ILE A N 1
ATOM 858 C CA . ILE A 1 115 ? -1.133 -2.506 -2.402 1.00 94.38 115 ILE A CA 1
ATOM 859 C C . ILE A 1 115 ? -2.088 -1.631 -3.224 1.00 94.38 115 ILE A C 1
ATOM 861 O O . ILE A 1 115 ? -2.519 -0.588 -2.742 1.00 94.38 115 ILE A O 1
ATOM 865 N N . GLU A 1 116 ? -2.466 -2.062 -4.430 1.00 93.94 116 GLU A N 1
ATOM 866 C CA . GLU A 1 116 ? -3.393 -1.337 -5.307 1.00 93.94 116 GLU A CA 1
ATOM 867 C C . GLU A 1 116 ? -4.732 -1.055 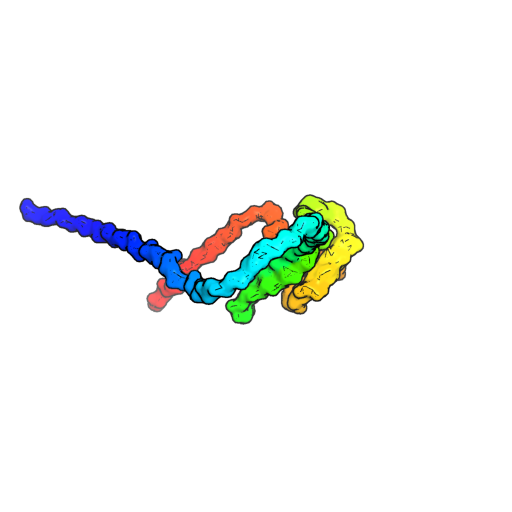-4.629 1.00 93.94 116 GLU A C 1
ATOM 869 O O . GLU A 1 116 ? -5.234 0.068 -4.709 1.00 93.94 116 GLU A O 1
ATOM 874 N N . ARG A 1 117 ? -5.304 -2.058 -3.948 1.00 91.31 117 ARG A N 1
ATOM 875 C CA . ARG A 1 117 ? -6.556 -1.891 -3.201 1.00 91.31 117 ARG A CA 1
ATOM 876 C C . ARG A 1 117 ? -6.394 -0.918 -2.044 1.00 91.31 117 ARG A C 1
ATOM 878 O O . ARG A 1 117 ? -7.231 -0.036 -1.897 1.00 91.31 117 ARG A O 1
ATOM 885 N N . LEU A 1 118 ? -5.319 -1.059 -1.274 1.00 91.12 118 LEU A N 1
ATOM 886 C CA . LEU A 1 118 ? -5.059 -0.223 -0.107 1.00 91.12 118 LEU A CA 1
ATOM 887 C C . LEU A 1 118 ? -4.903 1.261 -0.477 1.00 91.12 118 LEU A C 1
ATOM 889 O O . LEU A 1 118 ? -5.387 2.130 0.242 1.00 91.12 118 LEU A O 1
ATOM 893 N N . VAL A 1 119 ? -4.223 1.565 -1.587 1.00 89.00 119 VAL A N 1
ATOM 894 C CA . VAL A 1 119 ? -3.980 2.958 -2.011 1.00 89.00 119 VAL A CA 1
ATOM 895 C C . VAL A 1 119 ? -4.977 3.461 -3.064 1.00 89.00 119 VAL A C 1
ATOM 897 O O . VAL A 1 119 ? -4.859 4.590 -3.537 1.00 89.00 119 VAL A O 1
ATOM 900 N N . GLY A 1 120 ? -5.962 2.643 -3.445 1.00 86.38 120 GLY A N 1
ATOM 901 C CA . GLY A 1 120 ? -7.046 3.026 -4.353 1.00 86.38 120 GLY A CA 1
ATOM 902 C C . GLY A 1 120 ? -6.660 3.172 -5.832 1.00 86.38 120 GLY A C 1
ATOM 903 O O . GLY A 1 120 ? -7.355 3.874 -6.569 1.00 86.38 120 GLY A O 1
ATOM 904 N N . ILE A 1 121 ? -5.590 2.518 -6.297 1.00 83.06 121 ILE A N 1
ATOM 905 C CA . ILE A 1 121 ? -5.098 2.591 -7.690 1.00 83.06 121 ILE A CA 1
ATOM 906 C C . ILE A 1 121 ? -5.430 1.316 -8.481 1.00 83.06 121 ILE A C 1
ATOM 908 O O . ILE A 1 121 ? -4.550 0.589 -8.923 1.00 83.06 121 ILE A O 1
ATOM 912 N N . SER A 1 122 ? -6.713 1.000 -8.674 1.00 73.19 122 SER A N 1
ATOM 913 C CA . SER A 1 122 ? -7.085 -0.142 -9.528 1.00 73.19 122 SER A CA 1
ATOM 914 C C . SER A 1 122 ? -7.175 0.248 -11.006 1.00 73.19 122 SER A C 1
ATOM 916 O O . SER A 1 122 ? -7.854 1.211 -11.369 1.00 73.19 122 SER A O 1
ATOM 918 N N . THR A 1 123 ? -6.582 -0.569 -11.880 1.00 64.81 123 THR A N 1
ATOM 919 C CA . THR A 1 123 ? -6.727 -0.477 -13.347 1.00 64.81 123 THR A CA 1
ATOM 920 C C . THR A 1 123 ? -8.136 -0.815 -13.843 1.00 64.81 123 THR A C 1
ATOM 922 O O . THR A 1 123 ? -8.480 -0.499 -14.980 1.00 64.81 123 THR A O 1
ATOM 925 N N . THR A 1 124 ? -8.987 -1.414 -13.002 1.00 60.91 124 THR A N 1
ATOM 926 C CA . THR A 1 124 ? -10.337 -1.862 -13.398 1.00 60.91 124 THR A CA 1
ATOM 927 C C . THR A 1 124 ? -11.396 -0.753 -13.441 1.00 60.91 124 THR A C 1
ATOM 929 O O . THR A 1 124 ? -12.539 -1.007 -13.821 1.00 60.91 124 THR A O 1
ATOM 932 N N . GLY A 1 125 ? -11.013 0.496 -13.159 1.00 51.12 125 GLY A N 1
ATOM 933 C CA . GLY A 1 125 ? -11.864 1.667 -13.347 1.00 51.12 125 GLY A CA 1
ATOM 934 C C . GLY A 1 125 ? -12.898 1.844 -12.236 1.00 51.12 125 GLY A C 1
ATOM 935 O O . GLY A 1 125 ? -13.634 0.931 -11.869 1.00 51.12 125 GLY A O 1
ATOM 936 N N . GLY A 1 126 ? -12.970 3.069 -11.714 1.00 50.41 126 GLY A N 1
ATOM 937 C CA . GLY A 1 126 ? -13.865 3.493 -10.640 1.00 50.41 126 GLY A CA 1
ATOM 938 C C . GLY A 1 126 ? -15.351 3.413 -10.986 1.00 50.41 126 GLY A C 1
ATOM 939 O O . GLY A 1 126 ? -16.033 4.430 -11.089 1.00 50.41 126 GLY A O 1
ATOM 940 N N . ARG A 1 127 ? -15.901 2.206 -11.079 1.00 47.44 127 ARG A N 1
ATOM 941 C CA . ARG A 1 127 ? -17.329 1.992 -10.871 1.00 47.44 127 ARG A CA 1
ATOM 942 C C . ARG A 1 127 ? -17.511 1.748 -9.386 1.00 47.44 127 ARG A C 1
ATOM 944 O O . ARG A 1 127 ? -17.533 0.604 -8.941 1.00 47.44 127 ARG A O 1
ATOM 951 N N . LYS A 1 128 ? -17.682 2.836 -8.624 1.00 48.06 128 LYS A N 1
ATOM 952 C CA . LYS A 1 128 ? -18.477 2.759 -7.396 1.00 48.06 128 LYS A CA 1
ATOM 953 C C . LYS A 1 128 ? -19.778 2.091 -7.826 1.00 48.06 128 LYS A C 1
ATOM 955 O O . LYS A 1 128 ? -20.582 2.716 -8.517 1.00 48.06 128 LYS A O 1
ATOM 960 N N . ARG A 1 129 ? -19.948 0.798 -7.541 1.00 46.81 129 ARG A N 1
ATOM 961 C CA . ARG A 1 129 ? -21.260 0.175 -7.653 1.00 46.81 129 ARG A CA 1
ATOM 962 C C . ARG A 1 129 ? -22.093 0.957 -6.656 1.00 46.81 129 ARG A C 1
ATOM 964 O O . ARG A 1 129 ? -21.911 0.795 -5.456 1.00 46.81 129 ARG A O 1
ATOM 971 N N . ALA A 1 130 ? -22.909 1.880 -7.161 1.00 43.91 130 ALA A N 1
ATOM 972 C CA . ALA A 1 130 ? -24.017 2.425 -6.410 1.00 43.91 130 ALA A CA 1
ATOM 973 C C . ALA A 1 130 ? -24.801 1.195 -5.964 1.00 43.91 130 ALA A C 1
ATOM 975 O O . ALA A 1 130 ? -25.470 0.542 -6.765 1.00 43.91 130 ALA A O 1
ATOM 976 N N . ARG A 1 131 ? -24.561 0.780 -4.722 1.00 45.88 131 ARG A N 1
ATOM 977 C CA . ARG A 1 131 ? -25.271 -0.315 -4.096 1.00 45.88 131 ARG A CA 1
ATOM 978 C C . ARG A 1 131 ? -26.684 0.235 -3.977 1.00 45.88 131 ARG A C 1
ATOM 980 O O . ARG A 1 131 ? -26.919 1.147 -3.191 1.00 45.88 131 ARG A O 1
ATOM 987 N N . SER A 1 132 ? -27.541 -0.188 -4.907 1.00 40.53 132 SER A N 1
ATOM 988 C CA . SER A 1 132 ? -28.951 0.177 -4.971 1.00 40.53 132 SER A CA 1
ATOM 989 C C . SER A 1 132 ? -29.544 -0.140 -3.612 1.00 40.53 132 SER A C 1
ATOM 991 O O . SER A 1 132 ? -29.751 -1.301 -3.271 1.00 40.53 132 SER A O 1
ATOM 993 N N . LEU A 1 133 ? -29.717 0.898 -2.804 1.00 50.59 133 LEU A N 1
ATOM 994 C CA . LEU A 1 133 ? -30.240 0.815 -1.454 1.00 50.59 133 LEU A CA 1
ATOM 995 C C . LEU A 1 133 ? -31.766 0.865 -1.550 1.00 50.59 133 LEU A C 1
ATOM 997 O O . LEU A 1 133 ? -32.399 1.755 -1.006 1.00 50.59 133 LEU A O 1
ATOM 1001 N N . TYR A 1 134 ? -32.324 -0.072 -2.317 1.00 50.53 134 TYR A N 1
ATOM 1002 C CA . TYR A 1 134 ? -33.742 -0.407 -2.353 1.00 50.53 134 TYR A CA 1
ATOM 1003 C C . TYR A 1 134 ? -33.848 -1.899 -2.675 1.00 50.53 134 TYR A C 1
ATOM 1005 O O . TYR A 1 134 ? -33.949 -2.282 -3.834 1.00 50.53 134 TYR A O 1
ATOM 1013 N N . ASP A 1 135 ? -33.749 -2.730 -1.644 1.00 44.38 135 ASP A N 1
ATOM 1014 C CA . ASP A 1 135 ? -34.599 -3.918 -1.542 1.00 44.38 135 ASP A CA 1
ATOM 1015 C C . ASP A 1 135 ? -34.729 -4.280 -0.056 1.00 44.38 135 ASP A C 1
ATOM 1017 O O . ASP A 1 135 ? -34.123 -5.206 0.476 1.00 44.38 135 ASP A O 1
ATOM 1021 N N . VAL A 1 136 ? -35.436 -3.405 0.660 1.00 51.34 136 VAL A N 1
ATOM 1022 C CA . VAL A 1 136 ? -36.062 -3.728 1.939 1.00 51.34 136 VAL A CA 1
ATOM 1023 C C . VAL A 1 136 ? -37.545 -3.447 1.747 1.00 51.34 136 VAL A C 1
ATOM 1025 O O . VAL A 1 136 ? -37.925 -2.297 1.527 1.00 51.34 136 VAL A O 1
ATOM 1028 N N . SER A 1 137 ? -38.343 -4.503 1.901 1.00 45.12 137 SER A N 1
ATOM 1029 C CA . SER A 1 137 ? -39.814 -4.569 1.969 1.00 45.12 137 SER A CA 1
ATOM 1030 C C . SER A 1 137 ? -40.522 -5.063 0.708 1.00 45.12 137 SER A C 1
ATOM 1032 O O . SER A 1 137 ? -40.987 -4.284 -0.120 1.00 45.12 137 SER A O 1
ATOM 1034 N N . ALA A 1 138 ? -40.755 -6.372 0.684 1.00 39.00 138 ALA A N 1
ATOM 1035 C CA . ALA A 1 138 ? -42.083 -6.898 0.396 1.00 39.00 138 ALA A CA 1
ATOM 1036 C C . ALA A 1 138 ? -42.397 -7.971 1.452 1.00 39.00 138 ALA A C 1
ATOM 1038 O O . ALA A 1 138 ? -42.016 -9.129 1.320 1.00 39.00 138 ALA A O 1
ATOM 1039 N N . ASP A 1 139 ? -43.014 -7.517 2.542 1.00 51.62 139 ASP A N 1
ATOM 1040 C CA . ASP A 1 139 ? -43.772 -8.327 3.497 1.00 51.62 139 ASP A CA 1
ATOM 1041 C C . ASP A 1 139 ? -45.069 -8.791 2.810 1.00 51.62 139 ASP A C 1
ATOM 1043 O O . ASP A 1 139 ? -45.777 -7.943 2.253 1.00 51.62 139 ASP A O 1
ATOM 1047 N N . ALA A 1 140 ? -45.354 -10.097 2.837 1.00 42.06 140 ALA A N 1
ATOM 1048 C CA . ALA A 1 140 ? -46.690 -10.711 2.924 1.00 42.06 140 ALA A CA 1
ATOM 1049 C C . ALA A 1 140 ? -46.577 -12.244 2.941 1.00 42.06 140 ALA A C 1
ATOM 1051 O O . ALA A 1 140 ? -46.045 -12.810 1.957 1.00 42.06 140 ALA A O 1
#

pLDDT: mean 74.06, std 20.06, range [39.0, 97.94]

Secondary structure (DSSP, 8-state):
------------------------------------------PPPP--EEEEEEETTTTEEEEEEES--SSSSHHHHHH--HHHHHHHHHHHHTTS-GGG---TTS-HHHHHHHHHHHHT--TT----------------

Foldseek 3Di:
DDDDDDDDDDDDDDDDPDDDDDDPPPPDDDDPDDDPDDPDPDDPQQDKDWFWDQDPVVRDIDIWIDSDQLADDLVRLVPDDLVSLLVNQVSVQVGDDPVLRQDSPDDSVSSSVSVCVRRVNDPPDDPPPPPPPDDDDDDD